Protein AF-A0A961H6G2-F1 (afdb_monomer_lite)

Sequence (75 aa):
MPGASRLIEHYAEVSGRQVDDMDYYTVLARWKLAIVLEQSVKYGGDSPAAKALGPYVLNLMKSAADLAETSDYRG

Radius of gyration: 15.68 Å; chains: 1; bounding box: 37×22×42 Å

Foldseek 3Di:
DDDPVVVLVVCCVVVVDDCPVVLVVLLVVLLVVLVVLVVCLVPVPPDPVSVVCPVSSVVSNVVSVVSVVVDPDDD

Structure (mmCIF, N/CA/C/O backbone):
data_AF-A0A961H6G2-F1
#
_entry.id   AF-A0A961H6G2-F1
#
loop_
_atom_site.group_PDB
_atom_site.id
_atom_site.type_symbol
_atom_site.label_atom_id
_atom_site.label_alt_id
_atom_site.label_comp_id
_atom_site.label_asym_id
_atom_site.label_entity_id
_atom_site.label_seq_id
_atom_site.pdbx_PDB_ins_code
_atom_site.Cartn_x
_atom_site.Cartn_y
_atom_site.Cartn_z
_atom_site.occupancy
_atom_site.B_iso_or_equiv
_atom_site.auth_seq_id
_atom_site.auth_comp_id
_atom_site.auth_asym_id
_atom_site.auth_atom_id
_atom_site.pdbx_PDB_model_num
ATOM 1 N N . MET A 1 1 ? 5.517 -15.264 11.064 1.00 72.12 1 MET A N 1
ATOM 2 C CA . MET A 1 1 ? 5.009 -13.943 11.499 1.00 72.12 1 MET A CA 1
ATOM 3 C C . MET A 1 1 ? 3.549 -14.096 11.898 1.00 72.12 1 MET A C 1
ATOM 5 O O . MET A 1 1 ? 2.885 -14.913 11.264 1.00 72.12 1 MET A O 1
ATOM 9 N N . PRO A 1 2 ? 3.056 -13.391 12.933 1.00 88.12 2 PRO A N 1
ATOM 10 C CA . PRO A 1 2 ? 1.620 -13.322 13.211 1.00 88.12 2 PRO A CA 1
ATOM 11 C C . PRO A 1 2 ? 0.858 -12.781 11.989 1.00 88.12 2 PRO A C 1
ATOM 13 O O . PRO A 1 2 ? 1.424 -12.048 11.178 1.00 88.12 2 PRO A O 1
ATOM 16 N N . GLY A 1 3 ? -0.405 -13.183 11.839 1.00 93.94 3 GLY A N 1
ATOM 17 C CA . GLY A 1 3 ? -1.267 -12.701 10.756 1.00 93.94 3 GLY A CA 1
ATOM 18 C C . GLY A 1 3 ? -1.570 -11.204 10.876 1.00 93.94 3 GLY A C 1
ATOM 19 O O . GLY A 1 3 ? -1.450 -10.629 11.958 1.00 93.94 3 GLY A O 1
ATOM 20 N N . ALA A 1 4 ? -1.987 -10.587 9.767 1.00 89.25 4 ALA A N 1
ATOM 21 C CA . ALA A 1 4 ? -2.255 -9.149 9.693 1.00 89.25 4 ALA A CA 1
ATOM 22 C C . ALA A 1 4 ? -3.276 -8.678 10.743 1.00 89.25 4 ALA A C 1
ATOM 24 O O . ALA A 1 4 ? -2.998 -7.721 11.458 1.00 89.25 4 ALA A O 1
ATOM 25 N N . SER A 1 5 ? -4.393 -9.396 10.912 1.00 91.44 5 SER A N 1
ATOM 26 C CA . SER A 1 5 ? -5.434 -9.050 11.893 1.00 91.44 5 SER A CA 1
ATOM 27 C C . SER A 1 5 ? -4.887 -8.997 13.320 1.00 91.44 5 SER A C 1
ATOM 29 O O . SER A 1 5 ? -5.075 -8.007 14.014 1.00 91.44 5 SER A O 1
ATOM 31 N N . ARG A 1 6 ? -4.085 -9.995 13.717 1.00 95.19 6 ARG A N 1
ATOM 32 C CA . ARG A 1 6 ? -3.474 -10.046 15.053 1.00 95.19 6 ARG A CA 1
ATOM 33 C C . ARG A 1 6 ? -2.484 -8.903 15.293 1.00 95.19 6 ARG A C 1
ATOM 35 O O . ARG A 1 6 ? -2.336 -8.443 16.419 1.00 95.19 6 ARG A O 1
ATOM 42 N N . LEU A 1 7 ? -1.772 -8.466 14.253 1.00 94.88 7 LEU A N 1
ATOM 43 C CA . LEU A 1 7 ? -0.876 -7.310 14.349 1.00 94.88 7 LEU A CA 1
ATOM 44 C C . LEU A 1 7 ? -1.654 -6.002 14.513 1.00 94.88 7 LEU A C 1
ATOM 46 O O . LEU A 1 7 ? -1.247 -5.161 15.309 1.00 94.88 7 LEU A O 1
ATOM 50 N N . ILE A 1 8 ? -2.757 -5.841 13.779 1.00 94.38 8 ILE A N 1
ATOM 51 C CA . ILE A 1 8 ? -3.620 -4.656 13.853 1.00 94.38 8 ILE A CA 1
ATOM 52 C C . ILE A 1 8 ? -4.300 -4.570 15.224 1.00 94.38 8 ILE A C 1
ATOM 54 O O . ILE A 1 8 ? -4.245 -3.517 15.853 1.00 94.38 8 ILE A O 1
ATOM 58 N N . GLU A 1 9 ? -4.857 -5.681 15.716 1.00 94.62 9 GLU A N 1
ATOM 59 C CA . GLU A 1 9 ? -5.447 -5.781 17.058 1.00 94.62 9 GLU A CA 1
ATOM 60 C C . GLU A 1 9 ? -4.434 -5.379 18.131 1.00 94.62 9 GLU A C 1
ATOM 62 O O . GLU A 1 9 ? -4.682 -4.473 18.923 1.00 94.62 9 GLU A O 1
ATOM 67 N N . HIS A 1 10 ? -3.242 -5.979 18.097 1.00 95.94 10 HIS A N 1
ATOM 68 C CA . HIS A 1 10 ? -2.202 -5.665 19.069 1.00 95.94 10 HIS A CA 1
ATOM 69 C C . HIS A 1 10 ? -1.744 -4.199 18.993 1.00 95.94 10 HIS A C 1
ATOM 71 O O . HIS A 1 10 ? -1.491 -3.566 20.018 1.00 95.94 10 HIS A O 1
ATOM 77 N N . TYR A 1 11 ? -1.648 -3.631 17.787 1.00 95.44 11 TYR A N 1
ATOM 78 C CA . TYR A 1 11 ? -1.332 -2.214 17.616 1.00 95.44 11 TYR A CA 1
ATOM 79 C C . TYR A 1 11 ? -2.408 -1.315 18.235 1.00 95.44 11 TYR A C 1
ATOM 81 O O . TYR A 1 11 ? -2.061 -0.348 18.917 1.00 95.44 11 TYR A O 1
ATOM 89 N N . ALA A 1 12 ? -3.690 -1.624 18.034 1.00 96.25 12 ALA A N 1
ATOM 90 C CA . ALA A 1 12 ? -4.793 -0.871 18.622 1.00 96.25 12 ALA A CA 1
ATOM 91 C C . ALA A 1 12 ? -4.756 -0.928 20.158 1.00 96.25 12 ALA A C 1
ATOM 93 O O . ALA A 1 12 ? -4.827 0.115 20.806 1.00 96.25 12 ALA A O 1
ATOM 94 N N . GLU A 1 13 ? -4.539 -2.115 20.733 1.00 97.38 13 GLU A N 1
ATOM 95 C CA . GLU A 1 13 ? -4.420 -2.319 22.184 1.00 97.38 13 GLU A CA 1
ATOM 96 C C . GLU A 1 13 ? -3.287 -1.492 22.801 1.00 97.38 13 GLU A C 1
ATOM 98 O O . GLU A 1 13 ? -3.483 -0.810 23.806 1.00 97.38 13 GLU A O 1
ATOM 103 N N . VAL A 1 14 ? -2.094 -1.537 22.201 1.00 98.12 14 VAL A N 1
ATOM 104 C CA . VAL A 1 14 ? -0.905 -0.876 22.760 1.00 98.12 14 VAL A CA 1
ATOM 105 C C . VAL A 1 14 ? -0.926 0.633 22.520 1.00 98.12 14 VAL A C 1
ATOM 107 O O . VAL A 1 14 ? -0.444 1.397 23.355 1.00 98.12 14 VAL A O 1
ATOM 110 N N . SER A 1 15 ? -1.452 1.084 21.379 1.00 96.88 15 SER A N 1
ATOM 111 C CA . SER A 1 15 ? -1.425 2.503 21.003 1.00 96.88 15 SER A CA 1
ATOM 112 C C . SER A 1 15 ? -2.662 3.294 21.430 1.00 96.88 15 SER A C 1
ATOM 114 O O . SER A 1 15 ? -2.607 4.525 21.426 1.00 96.88 15 SER A O 1
ATOM 116 N N . GLY A 1 16 ? -3.772 2.623 21.756 1.00 96.12 16 GLY A N 1
ATOM 117 C CA . GLY A 1 16 ? -5.065 3.260 22.017 1.00 96.12 16 GLY A CA 1
ATOM 118 C C . GLY A 1 16 ? -5.672 3.957 20.792 1.00 96.12 16 GLY A C 1
ATOM 119 O O . GLY A 1 16 ? -6.522 4.832 20.946 1.00 96.12 16 GLY A O 1
ATOM 120 N N . ARG A 1 17 ? -5.206 3.634 19.578 1.00 93.94 17 ARG A N 1
ATOM 121 C CA . ARG A 1 17 ? -5.669 4.248 18.324 1.00 93.94 17 ARG A CA 1
ATOM 122 C C . ARG A 1 17 ? -6.743 3.398 17.655 1.00 93.94 17 ARG A C 1
ATOM 124 O O . ARG A 1 17 ? -6.662 2.174 17.653 1.00 93.94 17 ARG A O 1
ATOM 131 N N . GLN A 1 18 ? -7.704 4.074 17.032 1.00 91.38 18 GLN A N 1
ATOM 132 C CA . GLN A 1 18 ? -8.720 3.457 16.183 1.00 91.38 18 GLN A CA 1
ATOM 133 C C . GLN A 1 18 ? -8.092 2.907 14.893 1.00 91.38 18 GLN A C 1
ATOM 135 O O . GLN A 1 18 ? -7.181 3.521 14.330 1.00 91.38 18 GLN A O 1
ATOM 140 N N . VAL A 1 19 ? -8.591 1.757 14.434 1.00 92.81 19 VAL A N 1
ATOM 141 C CA . VAL A 1 19 ? -8.069 1.008 13.275 1.00 92.81 19 VAL A CA 1
ATOM 142 C C . VAL A 1 19 ? -9.186 0.507 12.345 1.00 92.81 19 VAL A C 1
ATOM 144 O O . VAL A 1 19 ? -8.986 -0.436 11.586 1.00 92.81 19 VAL A O 1
ATOM 147 N N . ASP A 1 20 ? -10.364 1.126 12.392 1.00 88.44 20 ASP A N 1
ATOM 148 C CA . ASP A 1 20 ? -11.564 0.614 11.713 1.00 88.44 20 ASP A CA 1
ATOM 149 C C . ASP A 1 20 ? -11.429 0.639 10.178 1.00 88.44 20 ASP A C 1
ATOM 151 O O . ASP A 1 20 ? -11.854 -0.293 9.504 1.00 88.44 20 ASP A O 1
ATOM 155 N N . ASP A 1 21 ? -10.733 1.641 9.627 1.00 89.69 21 ASP A N 1
ATOM 156 C CA . ASP A 1 21 ? -10.568 1.832 8.177 1.00 89.69 21 ASP A CA 1
ATOM 157 C C . ASP A 1 21 ? -9.196 1.365 7.656 1.00 89.69 21 ASP A C 1
ATOM 159 O O . ASP A 1 21 ? -8.610 1.950 6.739 1.00 89.69 21 ASP A O 1
ATOM 163 N N . MET A 1 22 ? -8.621 0.314 8.250 1.00 92.31 22 MET A N 1
ATOM 164 C CA . MET A 1 22 ? -7.291 -0.179 7.853 1.00 92.31 22 MET A CA 1
ATOM 165 C C . MET A 1 22 ? -7.207 -0.646 6.392 1.00 92.31 22 MET A C 1
ATOM 167 O O . MET A 1 22 ? -6.124 -0.584 5.794 1.00 92.31 22 MET A O 1
ATOM 171 N N . ASP A 1 23 ? -8.323 -1.050 5.788 1.00 93.25 23 ASP A N 1
ATOM 172 C CA . ASP A 1 23 ? -8.380 -1.400 4.367 1.00 93.25 23 ASP A CA 1
ATOM 173 C C . ASP A 1 23 ? -8.072 -0.197 3.472 1.00 93.25 23 ASP A C 1
ATOM 175 O O . ASP A 1 23 ? -7.268 -0.327 2.547 1.00 93.25 23 ASP A O 1
ATOM 179 N N . TYR A 1 24 ? -8.595 0.994 3.794 1.00 94.12 24 TYR A N 1
ATOM 180 C CA . TYR A 1 24 ? -8.285 2.227 3.065 1.00 94.12 24 TYR A CA 1
ATOM 181 C C . TYR A 1 24 ? -6.777 2.501 3.061 1.00 94.12 24 TYR A C 1
ATOM 183 O O . TYR A 1 24 ? -6.169 2.727 2.010 1.00 94.12 24 TYR A O 1
ATOM 191 N N . TYR A 1 25 ? -6.135 2.413 4.229 1.00 94.19 25 TYR A N 1
ATOM 192 C CA . TYR A 1 25 ? -4.691 2.626 4.334 1.00 94.19 25 TYR A CA 1
ATOM 193 C C . TYR A 1 25 ? -3.890 1.540 3.612 1.00 94.19 25 TYR A C 1
ATOM 195 O O . TYR A 1 25 ? -2.838 1.831 3.040 1.00 94.19 25 TYR A O 1
ATOM 203 N N . THR A 1 26 ? -4.390 0.305 3.583 1.00 95.50 26 THR A N 1
ATOM 204 C CA . THR A 1 26 ? -3.757 -0.799 2.853 1.00 95.50 26 THR A CA 1
ATOM 205 C C . THR A 1 26 ? -3.845 -0.597 1.340 1.00 95.50 26 THR A C 1
ATOM 207 O O . THR A 1 26 ? -2.838 -0.762 0.645 1.00 95.50 26 THR A O 1
ATOM 210 N N . VAL A 1 27 ? -5.006 -0.181 0.823 1.00 97.31 27 VAL A N 1
ATOM 211 C CA . VAL A 1 27 ? -5.189 0.217 -0.583 1.00 97.31 27 VAL A CA 1
ATOM 212 C C . VAL A 1 27 ? -4.235 1.358 -0.927 1.00 97.31 27 VAL A C 1
ATOM 214 O O . VAL A 1 27 ? -3.458 1.245 -1.879 1.00 97.31 27 VAL A O 1
ATOM 217 N N . LEU A 1 28 ? -4.226 2.422 -0.117 1.00 97.19 28 LEU A N 1
ATOM 218 C CA . LEU A 1 28 ? -3.364 3.583 -0.323 1.00 97.19 28 LEU A CA 1
ATOM 219 C C . LEU A 1 28 ? -1.881 3.195 -0.333 1.00 97.19 28 LEU A C 1
ATOM 221 O O . LEU A 1 28 ? -1.129 3.668 -1.184 1.00 97.19 28 LEU A O 1
ATOM 225 N N . ALA A 1 29 ? -1.451 2.322 0.579 1.00 97.94 29 ALA A N 1
ATOM 226 C CA . ALA A 1 29 ? -0.072 1.853 0.647 1.00 97.94 29 ALA A CA 1
ATOM 227 C C . ALA A 1 29 ? 0.331 1.063 -0.608 1.00 97.94 29 ALA A C 1
ATOM 229 O O . ALA A 1 29 ? 1.399 1.323 -1.167 1.00 97.94 29 ALA A O 1
ATOM 230 N N . ARG A 1 30 ? -0.521 0.142 -1.081 1.00 98.31 30 ARG A N 1
ATOM 231 C CA . ARG A 1 30 ? -0.272 -0.650 -2.300 1.00 98.31 30 ARG A CA 1
ATOM 232 C C . ARG A 1 30 ? -0.189 0.237 -3.538 1.00 98.31 30 ARG A C 1
ATOM 234 O O . ARG A 1 30 ? 0.793 0.162 -4.276 1.00 98.31 30 ARG A O 1
ATOM 241 N N . TRP A 1 31 ? -1.175 1.114 -3.719 1.00 98.38 31 TRP A N 1
ATOM 242 C CA . TRP A 1 31 ? -1.216 2.072 -4.822 1.00 98.38 31 TRP A CA 1
ATOM 243 C C . TRP A 1 31 ? 0.001 3.005 -4.808 1.00 98.38 31 TRP A C 1
ATOM 245 O O . TRP A 1 31 ? 0.698 3.145 -5.814 1.00 98.38 31 TRP A O 1
ATOM 255 N N . LYS A 1 32 ? 0.327 3.586 -3.645 1.00 98.44 32 LYS A N 1
ATOM 256 C CA . LYS A 1 32 ? 1.469 4.497 -3.498 1.00 98.44 32 LYS A CA 1
ATOM 257 C C . LYS A 1 32 ? 2.788 3.793 -3.797 1.00 98.44 32 LYS A C 1
ATOM 259 O O . LYS A 1 32 ? 3.634 4.361 -4.484 1.00 98.44 32 LYS A O 1
ATOM 264 N N . LEU A 1 33 ? 2.973 2.570 -3.299 1.00 98.38 33 LEU A N 1
ATOM 265 C CA . LEU A 1 33 ? 4.182 1.796 -3.568 1.00 98.38 33 LEU A CA 1
ATOM 266 C C . LEU A 1 33 ? 4.317 1.481 -5.061 1.00 98.38 33 LEU A C 1
ATOM 268 O O . LEU A 1 33 ? 5.405 1.639 -5.607 1.00 98.38 33 LEU A O 1
ATOM 272 N N . ALA A 1 34 ? 3.225 1.102 -5.730 1.00 98.25 34 ALA A N 1
ATOM 273 C CA . ALA A 1 34 ? 3.235 0.862 -7.169 1.00 98.25 34 ALA A CA 1
ATOM 274 C C . ALA A 1 34 ? 3.692 2.099 -7.959 1.00 98.25 34 ALA A C 1
ATOM 276 O O . ALA A 1 34 ? 4.575 1.976 -8.802 1.00 98.25 34 ALA A O 1
ATOM 277 N N . ILE A 1 35 ? 3.176 3.291 -7.634 1.00 97.44 35 ILE A N 1
ATOM 278 C CA . ILE A 1 35 ? 3.592 4.555 -8.273 1.00 97.44 35 ILE A CA 1
ATOM 279 C C . ILE A 1 35 ? 5.077 4.845 -8.048 1.00 97.44 35 ILE A C 1
ATOM 281 O O . ILE A 1 35 ? 5.786 5.239 -8.974 1.00 97.44 35 ILE A O 1
ATOM 285 N N . VAL A 1 36 ? 5.566 4.656 -6.820 1.00 97.31 36 VAL A N 1
ATOM 286 C CA . VAL A 1 36 ? 6.985 4.877 -6.505 1.00 97.31 36 VAL A CA 1
ATOM 287 C C . VAL A 1 36 ? 7.870 3.926 -7.316 1.00 97.31 36 VAL A C 1
ATOM 289 O O . VAL A 1 36 ? 8.864 4.363 -7.895 1.00 97.31 36 VAL A O 1
ATOM 292 N N . LEU A 1 37 ? 7.499 2.646 -7.408 1.00 97.31 37 LEU A N 1
ATOM 293 C CA . LEU A 1 37 ? 8.253 1.639 -8.160 1.00 97.31 37 LEU A CA 1
ATOM 294 C C . LEU A 1 37 ? 8.164 1.836 -9.679 1.00 97.31 37 LEU A C 1
ATOM 296 O O . LEU A 1 37 ? 9.125 1.543 -10.391 1.00 97.31 37 LEU A O 1
ATOM 300 N N . GLU A 1 38 ? 7.057 2.376 -10.187 1.00 96.56 38 GLU A N 1
ATOM 301 C CA . GLU A 1 38 ? 6.895 2.693 -11.608 1.00 96.56 38 GLU A CA 1
ATOM 302 C C . GLU A 1 38 ? 7.963 3.684 -12.099 1.00 96.56 38 GLU A C 1
ATOM 304 O O . GLU A 1 38 ? 8.468 3.550 -13.215 1.00 96.56 38 GLU A O 1
ATOM 309 N N . GLN A 1 39 ? 8.404 4.622 -11.251 1.00 96.38 39 GLN A N 1
ATOM 310 C CA . GLN A 1 39 ? 9.513 5.519 -11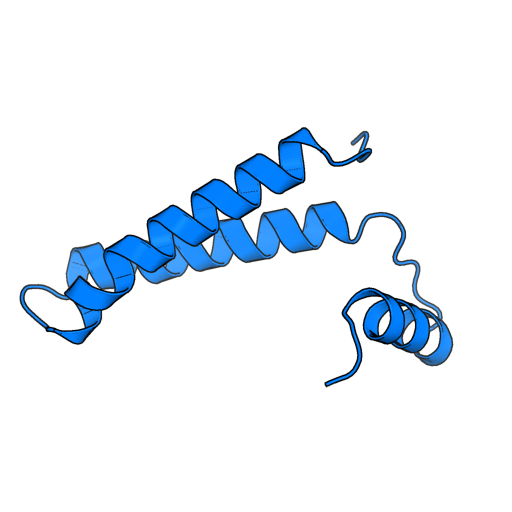.598 1.00 96.38 39 GLN A CA 1
ATOM 311 C C . GLN A 1 39 ? 10.822 4.753 -11.831 1.00 96.38 39 GLN A C 1
ATOM 313 O O . GLN A 1 39 ? 11.564 5.070 -12.763 1.00 96.38 39 GLN A O 1
ATOM 318 N N . SER A 1 40 ? 11.096 3.719 -11.031 1.00 94.62 40 SER A N 1
ATOM 319 C CA . SER A 1 40 ? 12.269 2.858 -11.219 1.00 94.62 40 SER A CA 1
ATOM 320 C C . SER A 1 40 ? 12.185 2.042 -12.508 1.00 94.62 40 SER A C 1
ATOM 322 O O . SER A 1 40 ? 13.206 1.852 -13.162 1.00 94.62 40 SER A O 1
ATOM 324 N N . VAL A 1 41 ? 10.987 1.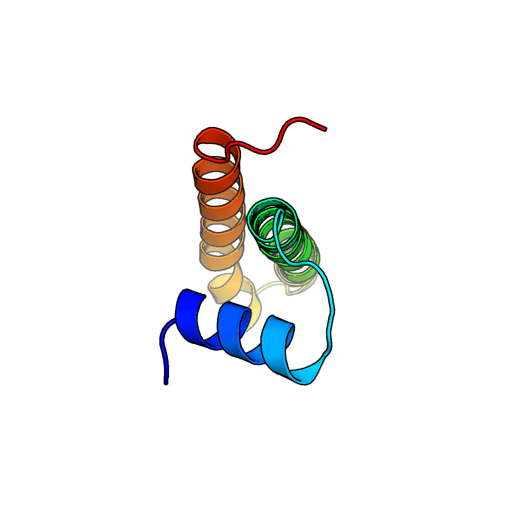608 -12.915 1.00 94.88 41 VAL A N 1
ATOM 325 C CA . VAL A 1 41 ? 10.775 0.947 -14.214 1.00 94.88 41 VAL A CA 1
ATOM 326 C C . VAL A 1 41 ? 11.030 1.929 -15.361 1.00 94.88 41 VAL A C 1
ATOM 328 O O . VAL A 1 41 ? 11.772 1.613 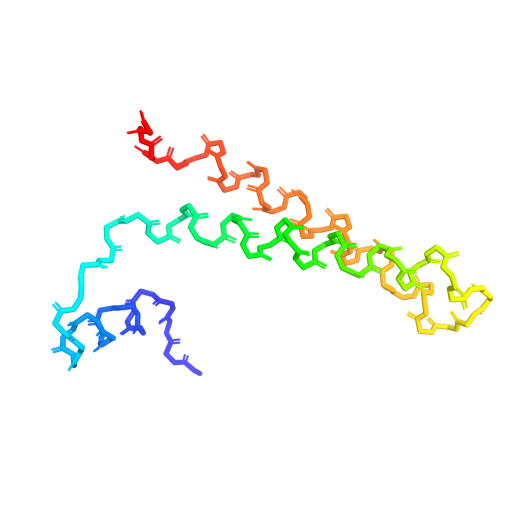-16.288 1.00 94.88 41 VAL A O 1
ATOM 331 N N . LYS A 1 42 ? 10.474 3.143 -15.277 1.00 95.12 42 LYS A N 1
ATOM 332 C CA . LYS A 1 42 ? 10.593 4.174 -16.318 1.00 95.12 42 LYS A CA 1
ATOM 333 C C . LYS A 1 42 ? 12.037 4.627 -16.549 1.00 95.12 42 LYS A C 1
ATOM 335 O O . LYS A 1 42 ? 12.449 4.786 -17.694 1.00 95.12 42 LYS A O 1
ATOM 340 N N . TYR A 1 43 ? 12.791 4.869 -15.477 1.00 95.69 43 TYR A N 1
ATOM 341 C CA . TYR A 1 43 ? 14.141 5.444 -15.562 1.00 95.69 43 TYR A CA 1
ATOM 342 C C . TYR A 1 43 ? 15.270 4.420 -15.405 1.00 95.69 43 TYR A C 1
ATOM 344 O O . TYR A 1 43 ? 16.436 4.769 -15.567 1.00 95.69 43 TYR A O 1
ATOM 352 N N . GLY A 1 44 ? 14.955 3.158 -15.113 1.00 92.75 44 GLY A N 1
ATOM 353 C CA . GLY A 1 44 ? 15.947 2.112 -14.864 1.00 92.75 44 GLY A CA 1
ATOM 354 C C . GLY A 1 44 ? 16.585 1.491 -16.111 1.00 92.75 44 GLY A C 1
ATOM 355 O O . GLY A 1 44 ? 17.425 0.595 -15.971 1.00 92.75 44 GLY A O 1
ATOM 356 N N . GLY A 1 45 ? 16.201 1.948 -17.309 1.00 89.88 45 GLY A N 1
ATOM 357 C CA . GLY A 1 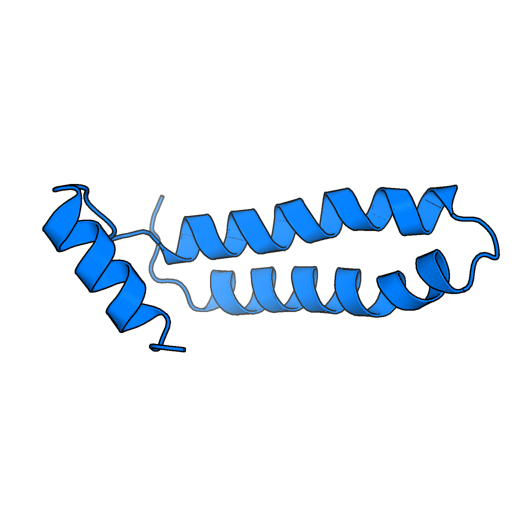45 ? 16.751 1.502 -18.590 1.00 89.88 45 GLY A CA 1
ATOM 358 C C . GLY A 1 45 ? 16.716 -0.019 -18.753 1.00 89.88 45 GLY A C 1
ATOM 359 O O . GLY A 1 45 ? 15.732 -0.677 -18.423 1.00 89.88 45 GLY A O 1
ATOM 360 N N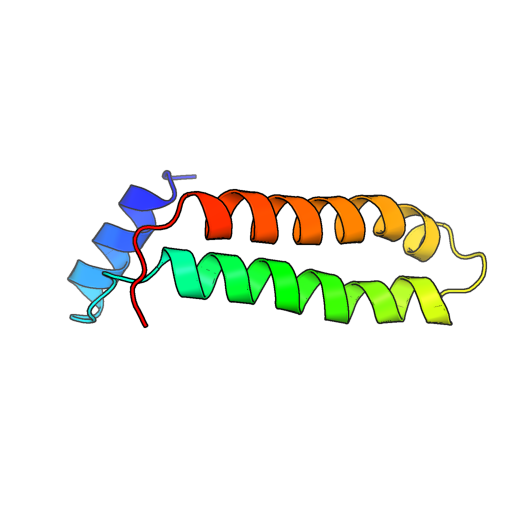 . ASP A 1 46 ? 17.823 -0.593 -19.224 1.00 92.94 46 ASP A N 1
ATOM 361 C CA . ASP A 1 46 ? 17.944 -2.036 -19.453 1.00 92.94 46 ASP A CA 1
ATOM 362 C C . ASP A 1 46 ? 18.325 -2.862 -18.217 1.00 92.94 46 ASP A C 1
ATOM 364 O O . ASP A 1 46 ? 18.537 -4.075 -18.342 1.00 92.94 46 ASP A O 1
ATOM 368 N N . SER A 1 47 ? 18.397 -2.247 -17.029 1.00 96.31 47 SER A N 1
ATOM 369 C CA . SER A 1 47 ? 18.854 -2.951 -15.832 1.00 96.31 47 SER A CA 1
ATOM 370 C C . SER A 1 47 ? 17.938 -4.140 -15.487 1.00 96.31 47 SER A C 1
ATOM 372 O O . SER A 1 47 ? 16.707 -4.007 -15.490 1.00 96.31 47 SER A O 1
ATOM 374 N N . PRO A 1 48 ? 18.505 -5.313 -15.139 1.00 95.56 48 PRO A N 1
ATOM 375 C CA . PRO A 1 48 ? 17.712 -6.472 -14.728 1.00 95.56 48 PRO A CA 1
ATOM 376 C C . PRO A 1 48 ? 16.792 -6.176 -13.537 1.00 95.56 48 PRO A C 1
ATOM 378 O O . PRO A 1 48 ? 15.671 -6.676 -13.484 1.00 95.56 48 PRO A O 1
ATOM 381 N N . ALA A 1 49 ? 17.238 -5.315 -12.616 1.00 92.31 49 ALA A N 1
ATOM 382 C CA . ALA A 1 49 ? 16.450 -4.884 -11.467 1.00 92.31 49 ALA A CA 1
ATOM 383 C C . ALA A 1 49 ? 15.188 -4.111 -11.886 1.00 92.31 49 ALA A C 1
ATOM 385 O O . ALA A 1 49 ? 14.101 -4.427 -11.410 1.00 92.31 49 ALA A O 1
ATOM 386 N N . ALA A 1 50 ? 15.297 -3.150 -12.810 1.00 93.56 50 ALA A N 1
ATOM 387 C CA . ALA A 1 50 ? 14.142 -2.382 -13.278 1.00 93.56 50 ALA A CA 1
ATOM 388 C C . ALA A 1 50 ? 13.134 -3.253 -14.039 1.00 93.56 50 ALA A C 1
ATOM 390 O O . ALA A 1 50 ? 11.930 -3.155 -13.807 1.00 93.56 50 ALA A O 1
ATOM 391 N N . LYS A 1 51 ? 13.619 -4.168 -14.888 1.00 94.94 51 LYS A N 1
ATOM 392 C CA . LYS A 1 51 ? 12.766 -5.124 -15.616 1.00 94.94 51 LYS A CA 1
ATOM 393 C C . LYS A 1 51 ? 12.005 -6.049 -14.668 1.00 94.94 51 LYS A C 1
ATOM 395 O O . LYS A 1 51 ? 10.829 -6.322 -14.895 1.00 94.94 51 LYS A O 1
ATOM 400 N N . ALA A 1 52 ? 12.650 -6.486 -13.585 1.00 95.81 52 ALA A N 1
ATOM 401 C CA . ALA A 1 52 ? 12.018 -7.334 -12.583 1.00 95.81 52 ALA A CA 1
ATOM 402 C C . ALA A 1 52 ? 10.871 -6.631 -11.842 1.00 95.81 52 ALA A C 1
ATOM 404 O O . ALA A 1 52 ? 9.949 -7.315 -11.416 1.00 95.81 52 ALA A O 1
ATOM 405 N N . LEU A 1 53 ? 10.893 -5.297 -11.709 1.00 96.56 53 LEU A N 1
ATOM 406 C CA . LEU A 1 53 ? 9.871 -4.530 -10.983 1.00 96.56 53 LEU A CA 1
ATOM 407 C C . LEU A 1 53 ? 8.534 -4.402 -11.726 1.00 96.56 53 LEU A C 1
ATOM 409 O O . LEU A 1 53 ? 7.502 -4.269 -11.070 1.00 96.56 53 LEU A O 1
ATOM 413 N N . GLY A 1 54 ? 8.523 -4.469 -13.062 1.00 95.12 54 GLY A N 1
ATOM 414 C CA . GLY A 1 54 ? 7.310 -4.270 -13.870 1.00 95.12 54 GLY A CA 1
ATOM 415 C C . GLY A 1 54 ? 6.118 -5.137 -13.427 1.00 95.12 54 GLY A C 1
ATOM 416 O O . GLY A 1 54 ? 5.056 -4.595 -13.118 1.00 95.12 54 GLY A O 1
ATOM 417 N N . PRO A 1 55 ? 6.281 -6.468 -13.299 1.00 97.12 55 PRO A N 1
ATOM 418 C CA . PRO A 1 55 ? 5.224 -7.341 -12.790 1.00 97.12 55 PRO A CA 1
ATOM 419 C C . PRO A 1 55 ? 4.753 -7.004 -11.366 1.00 97.12 55 PRO A C 1
ATOM 421 O O . PRO A 1 55 ? 3.565 -7.141 -11.073 1.00 97.12 55 PRO A O 1
ATOM 424 N N . TYR A 1 56 ? 5.643 -6.533 -10.484 1.00 97.25 56 TYR A N 1
ATOM 425 C CA . TYR A 1 56 ? 5.267 -6.150 -9.116 1.00 97.25 56 TYR A CA 1
ATOM 426 C C . TYR A 1 56 ? 4.413 -4.886 -9.090 1.00 97.25 56 TYR A C 1
ATOM 428 O O . TYR A 1 56 ? 3.446 -4.836 -8.336 1.00 97.25 56 TYR A O 1
ATOM 436 N N . VAL A 1 57 ? 4.725 -3.892 -9.929 1.00 98.00 57 VAL A N 1
ATOM 437 C CA . VAL A 1 57 ? 3.902 -2.679 -10.078 1.00 98.00 57 VAL A CA 1
ATOM 438 C C . VAL A 1 57 ? 2.475 -3.059 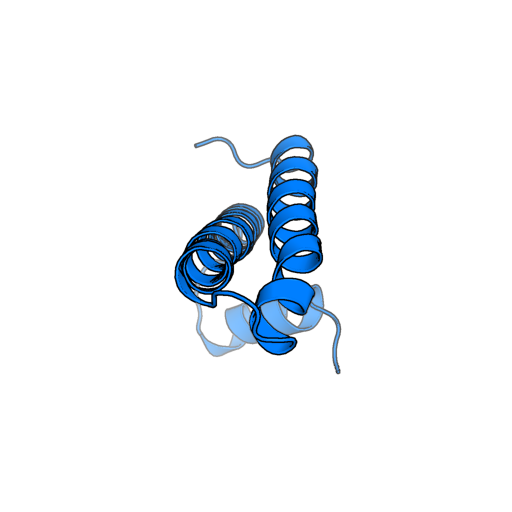-10.472 1.00 98.00 57 VAL A C 1
ATOM 440 O O . VAL A 1 57 ? 1.519 -2.631 -9.824 1.00 98.00 57 VAL A O 1
ATOM 443 N N . LEU A 1 58 ? 2.326 -3.925 -11.480 1.00 98.06 58 LEU A N 1
ATOM 444 C CA . LEU A 1 58 ? 1.013 -4.384 -11.938 1.00 98.06 58 LEU A CA 1
ATOM 445 C C . LEU A 1 58 ? 0.269 -5.180 -10.859 1.00 98.06 58 LEU A C 1
ATOM 447 O O . LEU A 1 58 ? -0.926 -4.971 -10.657 1.00 98.06 58 LEU A O 1
ATOM 451 N N . ASN A 1 59 ? 0.962 -6.064 -10.137 1.00 98.38 59 ASN A N 1
ATOM 452 C CA . ASN A 1 59 ? 0.357 -6.838 -9.055 1.00 98.38 59 ASN A CA 1
ATOM 453 C C . ASN A 1 59 ? -0.096 -5.948 -7.884 1.00 98.38 59 ASN A C 1
ATOM 455 O O . ASN A 1 59 ? -1.188 -6.141 -7.348 1.00 98.38 59 ASN A O 1
ATOM 459 N N . LEU A 1 60 ? 0.700 -4.943 -7.514 1.00 98.44 60 LEU A N 1
ATOM 460 C CA . LEU A 1 60 ? 0.343 -3.979 -6.474 1.00 98.44 60 LEU A CA 1
ATOM 461 C C . LEU A 1 60 ? -0.878 -3.148 -6.875 1.00 98.44 60 LEU A C 1
ATOM 463 O O . LEU A 1 60 ? -1.799 -3.023 -6.075 1.00 98.44 60 LEU A O 1
ATOM 467 N N . MET A 1 61 ? -0.928 -2.639 -8.112 1.00 98.31 61 MET A N 1
ATOM 468 C CA . MET A 1 61 ? -2.098 -1.900 -8.602 1.00 98.31 61 MET A CA 1
ATOM 469 C C . MET A 1 61 ? -3.348 -2.775 -8.638 1.00 98.31 61 MET A C 1
ATOM 471 O O . MET A 1 61 ? -4.397 -2.365 -8.146 1.00 98.31 61 MET A O 1
ATOM 475 N N . LYS A 1 62 ? -3.229 -4.001 -9.161 1.00 98.50 62 LYS A N 1
ATOM 476 C CA . LYS A 1 62 ? -4.345 -4.946 -9.198 1.00 98.50 62 LYS A CA 1
ATOM 477 C C . LYS A 1 62 ? -4.840 -5.280 -7.791 1.00 98.50 62 LYS A C 1
ATOM 479 O O . LYS A 1 62 ? -6.026 -5.172 -7.529 1.00 98.50 62 LYS A O 1
ATOM 484 N N . SER A 1 63 ? -3.946 -5.629 -6.870 1.00 98.00 63 SER A N 1
ATOM 485 C CA . SER A 1 63 ? -4.331 -5.972 -5.494 1.00 98.00 63 SER A CA 1
ATOM 486 C C . SER A 1 63 ? -4.852 -4.778 -4.691 1.00 98.00 63 SER A C 1
ATOM 488 O O . SER A 1 63 ? -5.599 -4.975 -3.734 1.00 98.00 63 SER A O 1
ATOM 490 N N . ALA A 1 64 ? -4.467 -3.547 -5.035 1.00 98.06 64 ALA A N 1
ATOM 491 C CA . ALA A 1 64 ? -5.088 -2.345 -4.489 1.00 98.06 64 ALA A CA 1
ATOM 492 C C . ALA A 1 64 ? -6.535 -2.210 -4.983 1.00 98.06 64 ALA A C 1
ATOM 494 O O . ALA A 1 64 ? -7.429 -2.015 -4.166 1.00 98.06 64 ALA A O 1
ATOM 495 N N . ALA A 1 65 ? -6.761 -2.365 -6.292 1.00 97.88 65 ALA A N 1
ATOM 496 C CA . ALA A 1 65 ? -8.091 -2.296 -6.896 1.00 97.88 65 ALA A CA 1
ATOM 497 C C . ALA A 1 65 ? -9.018 -3.411 -6.388 1.00 97.88 65 ALA A C 1
ATOM 499 O O . ALA A 1 65 ? -10.117 -3.114 -5.934 1.00 97.88 65 ALA A O 1
ATOM 500 N N . ASP A 1 66 ? -8.541 -4.661 -6.381 1.00 97.69 66 ASP A N 1
ATOM 501 C CA . ASP A 1 66 ? -9.306 -5.820 -5.913 1.00 97.69 66 ASP A CA 1
ATOM 502 C C . ASP A 1 66 ? -9.733 -5.631 -4.436 1.00 97.69 66 ASP A C 1
ATOM 504 O O . ASP A 1 66 ? -10.869 -5.919 -4.078 1.00 97.69 66 ASP A O 1
ATOM 508 N N . LEU A 1 67 ? -8.853 -5.100 -3.568 1.00 96.31 67 LEU A N 1
ATOM 509 C CA . LEU A 1 67 ? -9.206 -4.822 -2.167 1.00 96.31 67 LEU A CA 1
ATOM 510 C C . LEU A 1 67 ? -10.204 -3.665 -2.043 1.00 96.31 67 LEU A C 1
ATOM 512 O O . LEU A 1 67 ? -11.145 -3.762 -1.261 1.00 96.31 67 LEU A O 1
ATOM 516 N N . ALA A 1 68 ? -10.005 -2.588 -2.807 1.00 95.81 68 ALA A N 1
ATOM 517 C CA . ALA A 1 68 ? -10.896 -1.433 -2.796 1.00 95.81 68 ALA A CA 1
ATOM 518 C C . ALA A 1 68 ? -12.327 -1.800 -3.216 1.00 95.81 68 ALA A C 1
ATOM 520 O O . ALA A 1 68 ? -13.274 -1.285 -2.635 1.00 95.81 68 ALA A O 1
ATOM 521 N N . GLU A 1 69 ? -12.485 -2.711 -4.180 1.00 95.75 69 GLU A N 1
ATOM 522 C CA . GLU A 1 69 ? -13.791 -3.202 -4.639 1.00 95.75 69 GLU A CA 1
ATOM 523 C C . GLU A 1 69 ? -14.545 -3.989 -3.554 1.00 95.75 69 GLU A C 1
ATOM 525 O O . GLU A 1 69 ? -15.772 -3.962 -3.506 1.00 95.75 69 GLU A O 1
ATOM 530 N N . THR A 1 70 ? -13.816 -4.668 -2.665 1.00 94.00 70 THR A N 1
ATOM 531 C CA . THR A 1 70 ? -14.390 -5.486 -1.583 1.00 94.00 70 THR A CA 1
ATOM 532 C C . THR A 1 70 ? -14.457 -4.784 -0.226 1.00 94.00 70 THR A C 1
ATOM 534 O O . THR A 1 70 ? -14.942 -5.378 0.732 1.00 94.00 70 THR A O 1
ATOM 537 N N . SER A 1 71 ? -13.930 -3.563 -0.116 1.00 90.25 71 SER A N 1
ATOM 538 C CA . SER A 1 71 ? -13.879 -2.832 1.150 1.00 90.25 71 SER A CA 1
ATOM 539 C C . SER A 1 71 ? -15.220 -2.171 1.463 1.00 90.25 71 SER A C 1
ATOM 541 O O . SER A 1 71 ? -15.843 -1.556 0.601 1.00 90.25 71 SER A O 1
ATOM 543 N N . ASP A 1 72 ? -15.622 -2.229 2.732 1.00 83.88 72 ASP A N 1
ATOM 544 C CA . ASP A 1 72 ? -16.834 -1.577 3.240 1.00 83.88 72 ASP A CA 1
ATOM 545 C C . ASP A 1 72 ? -16.636 -0.080 3.567 1.00 83.88 72 ASP A C 1
ATOM 547 O O . ASP A 1 72 ? -17.547 0.559 4.103 1.00 83.88 72 ASP A O 1
ATOM 551 N N . TYR A 1 73 ? -15.469 0.503 3.253 1.00 83.19 73 TYR A N 1
ATOM 552 C CA . TYR A 1 73 ? -15.178 1.916 3.512 1.00 83.19 73 TYR A CA 1
ATOM 553 C C . TYR A 1 73 ? -16.158 2.841 2.771 1.00 83.19 73 TYR A C 1
ATOM 555 O O . TYR A 1 73 ? -16.242 2.846 1.541 1.00 83.19 73 TYR A O 1
ATOM 563 N N . ARG A 1 74 ? -16.883 3.669 3.530 1.00 68.88 74 ARG A N 1
ATOM 564 C CA . ARG A 1 74 ? -17.814 4.691 3.032 1.00 68.88 74 ARG A CA 1
ATOM 565 C C . ARG A 1 74 ? -17.281 6.056 3.456 1.00 68.88 74 ARG A C 1
ATOM 567 O O . ARG A 1 74 ? -17.569 6.499 4.564 1.00 68.88 74 ARG A O 1
ATOM 574 N N . GLY A 1 75 ? -16.429 6.638 2.612 1.00 62.44 75 GLY A N 1
ATOM 575 C CA . GLY A 1 75 ? -15.870 7.980 2.820 1.00 62.44 75 GLY A CA 1
ATOM 576 C C . GLY A 1 75 ? -16.913 9.090 2.869 1.00 62.44 75 GLY A C 1
ATOM 577 O O . GLY A 1 75 ? -18.079 8.845 2.478 1.00 62.44 75 GLY A O 1
#

pLDDT: mean 93.96, std 6.27, range [62.44, 98.5]

Secondary structure (DSSP, 8-state):
---HHHHHHHHHHHH----TTHHHHHHHHHHHHHHHHHHHHHHSTT-HHHHHHHHHHHHHHHHHHHHHHH-----